Protein AF-A0A915JI55-F1 (afdb_monomer_lite)

Structure (mmCIF, N/CA/C/O backbone):
data_AF-A0A915JI55-F1
#
_entry.id   AF-A0A915JI55-F1
#
loop_
_atom_site.group_PDB
_atom_site.id
_atom_site.type_symbol
_atom_site.label_atom_id
_atom_site.label_alt_id
_atom_site.label_comp_id
_atom_site.label_asym_id
_atom_site.label_entity_id
_atom_site.label_seq_id
_atom_site.pdbx_PDB_ins_code
_atom_site.Cartn_x
_atom_site.Cartn_y
_atom_site.Cartn_z
_atom_site.occupancy
_atom_site.B_iso_or_equiv
_atom_site.auth_seq_id
_atom_site.auth_comp_id
_atom_site.auth_asym_id
_atom_site.auth_atom_id
_atom_site.pdbx_PDB_model_num
ATOM 1 N N . MET A 1 1 ? -0.963 -2.575 -11.026 1.00 81.69 1 MET A N 1
ATOM 2 C CA . MET A 1 1 ? 0.162 -1.631 -10.868 1.00 81.69 1 MET A CA 1
ATOM 3 C C . MET A 1 1 ? 0.107 -1.002 -9.486 1.00 81.69 1 MET A C 1
ATOM 5 O O . MET A 1 1 ? -0.993 -0.790 -8.990 1.00 81.69 1 MET A O 1
ATOM 9 N N . ILE A 1 2 ? 1.272 -0.746 -8.883 1.00 87.44 2 ILE A N 1
ATOM 10 C CA . ILE A 1 2 ? 1.422 -0.186 -7.530 1.00 87.44 2 ILE A CA 1
ATOM 11 C C . ILE A 1 2 ? 0.824 1.231 -7.461 1.00 87.44 2 ILE A C 1
ATOM 13 O O . ILE A 1 2 ? 0.980 2.018 -8.399 1.00 87.44 2 ILE A O 1
ATOM 17 N N . GLN A 1 3 ? 0.137 1.526 -6.355 1.00 89.25 3 GLN A N 1
ATOM 18 C CA . GLN A 1 3 ? -0.500 2.814 -6.054 1.00 89.25 3 GLN A CA 1
ATOM 19 C C . GLN A 1 3 ? 0.248 3.562 -4.940 1.00 89.25 3 GLN A C 1
ATOM 21 O O . GLN A 1 3 ? 1.010 2.957 -4.191 1.00 89.25 3 GLN A O 1
ATOM 26 N N . GLU A 1 4 ? 0.017 4.875 -4.827 1.00 89.94 4 GLU A N 1
ATOM 27 C CA . GLU A 1 4 ? 0.567 5.712 -3.739 1.00 89.94 4 GLU A CA 1
ATOM 28 C C . GLU A 1 4 ? -0.101 5.421 -2.390 1.00 89.94 4 GLU A C 1
ATOM 30 O O . GLU A 1 4 ? 0.529 5.454 -1.334 1.00 89.94 4 GLU A O 1
ATOM 35 N N . SER A 1 5 ? -1.402 5.146 -2.422 1.00 90.94 5 SER A N 1
ATOM 36 C CA . SER A 1 5 ? -2.220 4.872 -1.251 1.00 90.94 5 SER A CA 1
ATOM 37 C C . SER A 1 5 ? -3.273 3.824 -1.573 1.00 90.94 5 SER A C 1
ATOM 39 O O . SER A 1 5 ? -3.709 3.690 -2.717 1.00 90.94 5 SER A O 1
ATOM 41 N N . TYR A 1 6 ? -3.671 3.083 -0.546 1.00 92.06 6 TYR A N 1
ATOM 42 C CA . TYR A 1 6 ? -4.683 2.044 -0.590 1.00 92.06 6 TYR A CA 1
ATOM 43 C C . TYR A 1 6 ? -5.829 2.424 0.339 1.00 92.06 6 TYR A C 1
ATOM 45 O O . TYR A 1 6 ? -5.635 2.683 1.532 1.00 92.06 6 TYR A O 1
ATOM 53 N N . SER A 1 7 ? -7.035 2.475 -0.216 1.00 93.25 7 SER A N 1
ATOM 54 C CA . SER A 1 7 ? -8.250 2.684 0.565 1.00 93.25 7 SER A CA 1
ATOM 55 C C . SER A 1 7 ? -8.495 1.478 1.461 1.00 93.25 7 SER A C 1
ATOM 57 O O . SER A 1 7 ? -8.319 0.345 1.029 1.00 93.25 7 SER A O 1
ATOM 59 N N . ARG A 1 8 ? -8.925 1.713 2.700 1.00 94.00 8 ARG A N 1
ATOM 60 C CA . ARG A 1 8 ? -9.356 0.654 3.614 1.00 94.00 8 ARG A CA 1
ATOM 61 C C . ARG A 1 8 ? -10.831 0.837 3.906 1.00 94.00 8 ARG A C 1
ATOM 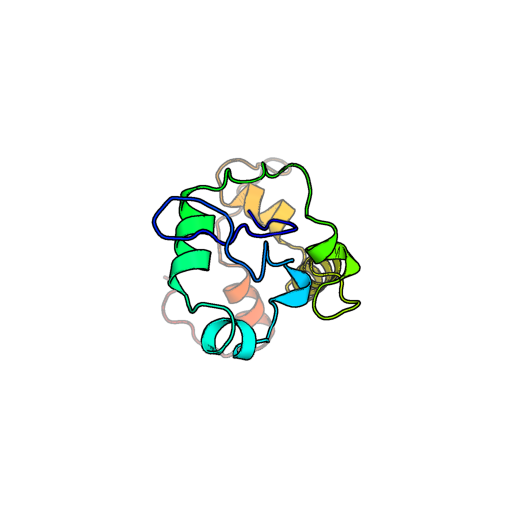63 O O . ARG A 1 8 ? -11.229 1.924 4.325 1.00 94.00 8 ARG A O 1
ATOM 70 N N . LEU A 1 9 ? -11.622 -0.194 3.624 1.00 95.06 9 LEU A N 1
ATOM 71 C CA . LEU A 1 9 ? -13.077 -0.085 3.596 1.00 95.06 9 LEU A CA 1
ATOM 72 C C . LEU A 1 9 ? -13.756 -1.067 4.551 1.00 95.06 9 LEU A C 1
ATOM 74 O O . LEU A 1 9 ? -13.390 -2.235 4.609 1.00 95.06 9 LEU A O 1
ATOM 78 N N . ASP A 1 10 ? -14.781 -0.605 5.254 1.00 93.44 10 ASP A N 1
ATOM 79 C CA . ASP A 1 10 ? -15.643 -1.437 6.086 1.00 93.44 10 ASP A CA 1
ATOM 80 C C . ASP A 1 10 ? -16.613 -2.286 5.239 1.00 93.44 10 ASP A C 1
ATOM 82 O O . ASP A 1 10 ? -16.653 -2.219 4.006 1.00 93.44 10 ASP A O 1
ATOM 86 N N . VAL A 1 11 ? -17.459 -3.067 5.911 1.00 92.69 11 VAL A N 1
ATOM 87 C CA . VAL A 1 11 ? -18.488 -3.898 5.263 1.00 92.69 11 VAL A CA 1
ATOM 88 C C . VAL A 1 11 ? -19.475 -3.110 4.391 1.00 92.69 11 VAL A C 1
ATOM 90 O O . VAL A 1 11 ? -20.006 -3.668 3.432 1.00 92.69 11 VAL A O 1
ATOM 93 N N . ASN A 1 12 ? -19.667 -1.820 4.669 1.00 93.44 12 ASN A N 1
ATOM 94 C CA . ASN A 1 12 ? -20.565 -0.913 3.956 1.00 93.44 12 ASN A CA 1
ATOM 95 C C . ASN A 1 12 ? -19.851 -0.107 2.857 1.00 93.44 12 ASN A C 1
ATOM 97 O O . ASN A 1 12 ? -20.421 0.852 2.335 1.00 93.44 12 ASN A O 1
ATOM 101 N N . ASN A 1 13 ? -18.611 -0.470 2.507 1.00 91.12 13 ASN A N 1
ATOM 102 C CA . ASN A 1 13 ? -17.750 0.261 1.573 1.00 91.12 13 ASN A CA 1
ATOM 103 C C . ASN A 1 13 ? -17.445 1.711 2.003 1.00 91.12 13 ASN A C 1
ATOM 105 O O . ASN A 1 13 ? -17.176 2.569 1.160 1.00 91.12 13 ASN A O 1
ATOM 109 N N . LYS A 1 14 ? -17.464 1.996 3.307 1.00 92.88 14 LYS A N 1
ATOM 110 C CA . LYS A 1 14 ? -17.044 3.276 3.890 1.00 92.88 14 LYS A CA 1
ATOM 111 C C . LYS A 1 14 ? -15.616 3.185 4.410 1.00 92.88 14 LYS A C 1
ATOM 113 O O . LYS A 1 14 ? -15.139 2.108 4.738 1.00 92.88 14 LYS A O 1
ATOM 118 N N . ALA A 1 15 ? -14.925 4.318 4.492 1.00 92.44 15 ALA A N 1
ATOM 119 C CA . ALA A 1 15 ? -13.585 4.358 5.068 1.00 92.44 15 ALA A CA 1
ATOM 120 C C . ALA A 1 15 ? -13.606 3.942 6.549 1.00 92.44 15 ALA A C 1
ATOM 122 O O . ALA A 1 15 ? -14.484 4.374 7.298 1.00 92.44 15 ALA A O 1
ATOM 123 N N . ILE A 1 16 ? -12.635 3.124 6.961 1.00 93.25 16 ILE A N 1
ATOM 124 C CA . ILE A 1 16 ? -12.443 2.758 8.373 1.00 93.25 16 ILE A CA 1
ATOM 125 C C . ILE A 1 16 ? -11.849 3.935 9.179 1.00 93.25 16 ILE A C 1
ATOM 127 O O . ILE A 1 16 ? -11.254 4.832 8.570 1.00 93.25 16 ILE A O 1
ATOM 131 N N . PRO A 1 17 ? -11.965 3.950 10.523 1.00 91.62 17 PRO A N 1
ATOM 132 C CA . PRO A 1 17 ? -11.448 5.032 11.371 1.00 91.62 17 PRO A CA 1
ATOM 133 C C . PRO A 1 17 ? -9.953 5.325 11.186 1.00 91.62 17 PRO A C 1
ATOM 135 O O . PRO A 1 17 ? -9.531 6.478 11.239 1.00 91.62 17 PRO A O 1
ATOM 138 N N . GLU A 1 18 ? -9.154 4.298 10.909 1.00 90.31 18 GLU A N 1
ATOM 139 C CA . GLU A 1 18 ? -7.710 4.384 10.679 1.00 90.31 18 GLU A CA 1
ATOM 140 C C . GLU A 1 18 ? -7.364 4.951 9.288 1.00 90.31 18 GLU A C 1
ATOM 142 O O . GLU A 1 18 ? -6.195 5.164 8.958 1.00 90.31 18 GLU A O 1
ATOM 147 N N . GLY A 1 19 ? -8.371 5.199 8.449 1.00 91.50 19 GLY A N 1
ATOM 148 C CA . GLY A 1 19 ? -8.238 5.862 7.157 1.00 91.50 19 GLY A CA 1
ATOM 149 C C . GLY A 1 19 ? -7.517 5.039 6.087 1.00 91.50 19 GLY A C 1
ATOM 150 O O . GLY A 1 19 ? -7.235 3.849 6.238 1.00 91.50 19 GLY A O 1
ATOM 151 N N . SER A 1 20 ? -7.222 5.678 4.953 1.00 91.88 20 SER A N 1
ATOM 152 C CA . SER A 1 20 ? -6.442 5.067 3.869 1.00 91.88 20 SER A CA 1
ATOM 153 C C . SER A 1 20 ? -4.977 4.893 4.266 1.00 91.88 20 SER A C 1
ATOM 155 O O . SER A 1 20 ? -4.383 5.789 4.864 1.00 91.88 20 SER A O 1
ATOM 157 N N . MET A 1 21 ? -4.366 3.791 3.846 1.00 91.88 21 MET A N 1
ATOM 158 C CA . MET A 1 21 ? -2.962 3.492 4.115 1.00 91.88 21 MET A CA 1
ATOM 159 C C . MET A 1 21 ? -2.084 3.978 2.960 1.00 91.88 21 MET A C 1
ATOM 161 O O . MET A 1 21 ? -2.330 3.631 1.807 1.00 91.88 21 MET A O 1
ATOM 165 N N . LYS A 1 22 ? -1.036 4.756 3.245 1.00 91.62 22 LYS A N 1
ATOM 166 C CA . LYS A 1 22 ? -0.018 5.080 2.233 1.00 91.62 22 LYS A CA 1
ATOM 167 C C . LYS A 1 22 ? 0.893 3.875 1.995 1.00 91.62 22 LYS A C 1
ATOM 169 O O . LYS A 1 22 ? 1.120 3.084 2.910 1.00 91.62 22 LYS A O 1
ATOM 174 N N . PHE A 1 23 ? 1.405 3.723 0.776 1.00 90.69 23 PHE A N 1
ATOM 175 C CA . PHE A 1 23 ? 2.257 2.587 0.419 1.00 90.69 23 PHE A CA 1
ATOM 176 C C . PHE A 1 23 ? 3.528 2.528 1.273 1.00 90.69 23 PHE A C 1
ATOM 178 O O . PHE A 1 23 ? 3.824 1.484 1.841 1.00 90.69 23 PHE A O 1
ATOM 185 N N . ASP A 1 24 ? 4.230 3.651 1.421 1.00 89.81 24 ASP A N 1
ATOM 186 C CA . ASP A 1 24 ? 5.443 3.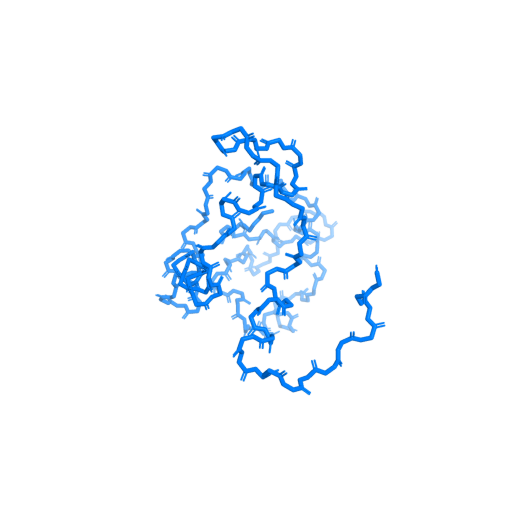789 2.236 1.00 89.81 24 ASP A CA 1
ATOM 187 C C . ASP A 1 24 ? 5.201 3.465 3.717 1.00 89.81 24 ASP A C 1
ATOM 189 O O . ASP A 1 24 ? 6.022 2.815 4.367 1.00 89.81 24 ASP A O 1
ATOM 193 N N . ASP A 1 25 ? 4.043 3.857 4.244 1.00 88.88 25 ASP A N 1
ATOM 194 C CA . ASP A 1 25 ? 3.677 3.581 5.630 1.00 88.88 25 ASP A CA 1
ATOM 195 C C . ASP A 1 25 ? 3.329 2.098 5.871 1.00 88.88 25 ASP A C 1
ATOM 197 O O . ASP A 1 25 ? 3.545 1.598 6.973 1.00 88.88 25 ASP A O 1
ATOM 201 N N . GLY A 1 26 ? 2.840 1.377 4.858 1.00 87.50 26 GLY A N 1
ATOM 202 C CA . GLY A 1 26 ? 2.452 -0.036 4.965 1.00 87.50 26 GLY A CA 1
ATOM 203 C C . GLY A 1 26 ? 3.595 -1.053 4.833 1.00 87.50 26 GLY A C 1
ATOM 204 O O . GLY A 1 26 ? 3.425 -2.220 5.191 1.00 87.50 26 GLY A O 1
ATOM 205 N N . ILE A 1 27 ? 4.762 -0.650 4.325 1.00 89.81 27 ILE A N 1
ATOM 206 C CA . ILE A 1 27 ? 5.881 -1.568 4.060 1.00 89.81 27 ILE A CA 1
ATOM 207 C C . ILE A 1 27 ? 6.500 -2.068 5.371 1.00 89.81 27 ILE A C 1
ATOM 209 O O . ILE A 1 27 ? 6.880 -1.276 6.227 1.00 89.81 27 ILE A O 1
ATOM 213 N N . LEU A 1 28 ? 6.651 -3.393 5.498 1.00 89.75 28 LEU A N 1
ATOM 214 C CA . LEU A 1 28 ? 7.270 -4.066 6.652 1.00 89.75 28 LEU A CA 1
ATOM 215 C C . LEU A 1 28 ? 6.635 -3.715 8.015 1.00 89.75 28 LEU A C 1
ATOM 217 O O . LEU A 1 28 ? 7.286 -3.841 9.051 1.00 89.75 28 LEU A O 1
ATOM 221 N N . LYS A 1 29 ? 5.354 -3.317 8.039 1.00 91.19 29 LYS A N 1
ATOM 222 C CA . LYS A 1 29 ? 4.609 -3.025 9.276 1.00 91.19 29 LYS A CA 1
ATOM 223 C C . LYS A 1 29 ? 3.440 -3.994 9.485 1.00 91.19 29 LYS A C 1
ATOM 225 O O . LYS A 1 29 ? 2.285 -3.608 9.300 1.00 91.19 29 LYS A O 1
ATOM 230 N N . PRO A 1 30 ? 3.701 -5.248 9.911 1.00 91.19 30 PRO A N 1
ATOM 231 C CA . PRO A 1 30 ? 2.636 -6.217 10.180 1.00 91.19 30 PRO A CA 1
ATOM 232 C C . PRO A 1 30 ? 1.715 -5.780 11.328 1.00 91.19 30 PRO A C 1
ATOM 234 O O . PRO A 1 30 ? 0.557 -6.183 11.370 1.00 91.19 30 PRO A O 1
ATOM 237 N N . SER A 1 31 ? 2.189 -4.905 12.223 1.00 92.56 31 SER A N 1
ATOM 238 C CA . SER A 1 31 ? 1.385 -4.309 13.296 1.00 92.56 31 SER A CA 1
ATOM 239 C C . SER A 1 31 ? 0.129 -3.606 12.778 1.00 92.56 31 SER A C 1
ATOM 241 O O . SER A 1 31 ? -0.906 -3.679 13.432 1.00 92.56 31 SER A O 1
ATOM 243 N N . LYS A 1 32 ? 0.173 -3.001 11.584 1.00 91.06 32 LYS A N 1
ATOM 244 C CA . LYS A 1 32 ? -1.010 -2.375 10.978 1.00 91.06 32 LYS A CA 1
ATOM 245 C C . LYS A 1 32 ? -2.105 -3.393 10.680 1.00 91.06 32 LYS A C 1
ATOM 247 O O . LYS A 1 32 ? -3.271 -3.127 10.924 1.00 91.06 32 LYS A O 1
ATOM 252 N N . LEU A 1 33 ? -1.739 -4.586 10.216 1.00 91.44 33 LEU A N 1
ATOM 253 C CA . LEU A 1 33 ? -2.716 -5.646 9.968 1.00 91.44 33 LEU A CA 1
ATOM 254 C C . LEU A 1 33 ? -3.289 -6.209 11.270 1.00 91.44 33 LEU A C 1
ATOM 256 O O . LEU A 1 33 ? -4.454 -6.579 11.304 1.00 91.44 33 LEU A O 1
ATOM 260 N N . LEU A 1 34 ? -2.496 -6.269 12.340 1.00 92.06 34 LEU A N 1
ATOM 261 C CA . LEU A 1 34 ? -2.945 -6.829 13.616 1.00 92.06 34 LEU A CA 1
ATOM 262 C C . LEU A 1 34 ? -3.821 -5.862 14.421 1.00 92.06 34 LEU A C 1
ATOM 264 O O . LEU A 1 34 ? -4.755 -6.306 15.083 1.00 92.06 34 LEU A O 1
ATOM 268 N N . PHE A 1 35 ? -3.521 -4.562 14.373 1.00 92.12 35 PHE A N 1
ATOM 269 C CA . PHE A 1 35 ? -4.120 -3.575 15.275 1.00 92.12 35 PHE A CA 1
ATOM 270 C C . PHE A 1 35 ? -4.978 -2.508 14.577 1.00 92.12 35 PHE A C 1
ATOM 272 O O . PHE A 1 35 ? -5.740 -1.836 15.260 1.00 92.12 35 PHE A O 1
ATOM 279 N N . GLU A 1 36 ? -4.906 -2.353 13.247 1.00 90.81 36 GLU A N 1
ATOM 280 C CA . GLU A 1 36 ? -5.670 -1.343 12.486 1.00 90.81 36 GLU A CA 1
ATOM 281 C C . GLU A 1 36 ? -6.763 -1.981 11.599 1.00 90.81 36 GLU A C 1
ATOM 283 O O . GLU A 1 36 ? -6.844 -1.723 10.392 1.00 90.81 36 GLU A O 1
ATOM 288 N N . GLY A 1 37 ? -7.591 -2.848 12.190 1.00 86.62 37 GLY A N 1
ATOM 289 C CA . GLY A 1 37 ? -8.805 -3.370 11.547 1.00 86.62 37 GLY A CA 1
ATOM 290 C C . GLY A 1 37 ? -8.653 -4.667 10.742 1.00 86.62 37 GLY A C 1
ATOM 291 O O . GLY A 1 37 ? -9.604 -5.077 10.078 1.00 86.62 37 GLY A O 1
ATOM 292 N N . GLY A 1 38 ? -7.505 -5.346 10.806 1.00 91.00 38 GLY A N 1
ATOM 293 C CA . GLY A 1 38 ? -7.333 -6.639 10.144 1.00 91.00 38 GLY A CA 1
ATOM 294 C C . GLY A 1 38 ? -6.985 -6.541 8.657 1.00 91.00 38 GLY A C 1
ATOM 295 O O . GLY A 1 38 ? -6.569 -5.507 8.133 1.00 91.00 38 GLY A O 1
ATOM 296 N N . LEU A 1 39 ? -7.163 -7.665 7.964 1.00 93.44 39 LEU A N 1
ATOM 297 C CA . LEU A 1 39 ? -6.880 -7.801 6.534 1.00 93.44 39 LEU A CA 1
ATOM 298 C C . LEU A 1 39 ? -8.096 -7.454 5.654 1.00 93.44 39 LEU A C 1
ATOM 300 O O . LEU A 1 39 ? -7.929 -6.946 4.543 1.00 93.44 39 LEU A O 1
ATOM 304 N N . ASP A 1 40 ? -9.314 -7.668 6.155 1.00 94.38 40 ASP A N 1
ATOM 305 C CA . ASP A 1 40 ? -10.563 -7.477 5.407 1.00 94.38 40 ASP A CA 1
ATOM 306 C C . ASP A 1 40 ? -10.704 -6.077 4.788 1.00 94.38 40 ASP A C 1
ATOM 308 O O . ASP A 1 40 ? -11.024 -5.991 3.594 1.00 94.38 40 ASP A O 1
ATOM 312 N N . PRO A 1 41 ? -10.415 -4.971 5.509 1.00 94.62 41 PRO A N 1
ATOM 313 C CA . PRO A 1 41 ? -10.555 -3.643 4.929 1.00 94.62 41 PRO A CA 1
ATOM 314 C C . PRO A 1 41 ? -9.585 -3.375 3.784 1.00 94.62 41 PRO A C 1
ATOM 316 O O . PRO A 1 41 ? -9.912 -2.635 2.853 1.00 94.62 41 PRO A O 1
ATOM 319 N N . VAL A 1 42 ? -8.401 -3.990 3.841 1.00 93.38 42 VAL A N 1
ATOM 320 C CA . VAL A 1 42 ? -7.360 -3.878 2.817 1.00 93.38 42 VAL A CA 1
ATOM 321 C C . VAL A 1 42 ? -7.772 -4.644 1.561 1.00 93.38 42 VAL A C 1
ATOM 323 O O . VAL A 1 42 ? -7.716 -4.090 0.463 1.00 93.38 42 VAL A O 1
ATOM 326 N N . LEU A 1 43 ? -8.250 -5.885 1.710 1.00 94.31 43 LEU A N 1
ATOM 327 C CA . LEU A 1 43 ? -8.755 -6.676 0.581 1.00 94.31 43 LEU A CA 1
ATOM 328 C C . LEU A 1 43 ? -9.921 -5.987 -0.122 1.00 94.31 43 LEU A C 1
ATOM 330 O O . LEU A 1 43 ? -9.956 -5.910 -1.351 1.00 94.31 43 LEU A O 1
ATOM 334 N N . ARG A 1 44 ? -10.865 -5.446 0.650 1.00 94.38 44 ARG A N 1
ATOM 335 C CA . ARG A 1 44 ? -11.998 -4.701 0.095 1.00 94.38 44 ARG A CA 1
ATOM 336 C C . ARG A 1 44 ? -11.546 -3.448 -0.648 1.00 94.38 44 ARG A C 1
ATOM 338 O O . ARG A 1 44 ? -12.067 -3.147 -1.720 1.00 94.38 44 ARG A O 1
ATOM 345 N N . GLY A 1 45 ? -10.538 -2.764 -0.114 1.00 93.00 45 GLY A N 1
ATOM 346 C CA . GLY A 1 45 ? -9.825 -1.697 -0.804 1.00 93.00 45 GLY A CA 1
ATOM 347 C C . GLY A 1 45 ? -9.303 -2.116 -2.173 1.00 93.00 45 GLY A C 1
ATOM 348 O O . GLY A 1 45 ? -9.604 -1.464 -3.170 1.00 93.00 45 GLY A O 1
ATOM 349 N N . PHE A 1 46 ? -8.579 -3.235 -2.240 1.00 92.12 46 PHE A N 1
ATOM 350 C CA . PHE A 1 46 ? -8.036 -3.751 -3.498 1.00 92.12 46 PHE A CA 1
ATOM 351 C C . PHE A 1 46 ? -9.111 -4.103 -4.525 1.00 92.12 46 PHE A C 1
ATOM 353 O O . PHE A 1 46 ? -8.914 -3.834 -5.707 1.00 92.12 46 PHE A O 1
ATOM 360 N N . MET A 1 47 ? -10.241 -4.664 -4.092 1.00 92.38 47 MET A N 1
ATOM 361 C CA . MET A 1 47 ? -11.348 -4.999 -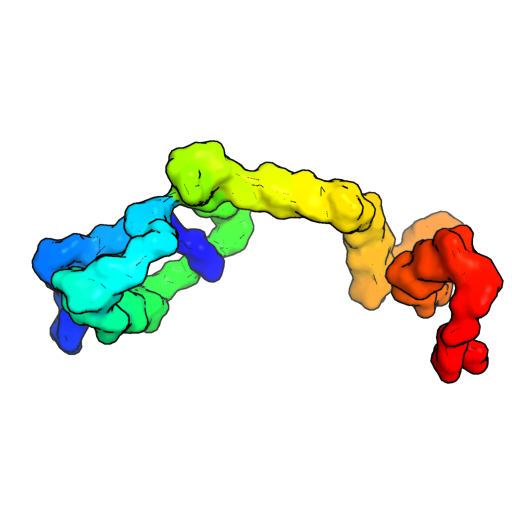4.995 1.00 92.38 47 MET A CA 1
ATOM 362 C C . MET A 1 47 ? -12.050 -3.755 -5.560 1.00 92.38 47 MET A C 1
ATOM 364 O O . MET A 1 47 ? -12.482 -3.771 -6.709 1.00 92.38 47 MET A O 1
ATOM 368 N N . ASN A 1 48 ? -12.134 -2.670 -4.784 1.00 90.38 48 ASN A N 1
ATOM 369 C CA . ASN A 1 48 ? -12.833 -1.445 -5.188 1.00 90.38 48 ASN A CA 1
ATOM 370 C C . ASN A 1 48 ? -11.939 -0.414 -5.900 1.00 90.38 48 ASN A C 1
ATOM 372 O O . ASN A 1 48 ? -12.442 0.575 -6.436 1.00 90.38 48 ASN A O 1
ATOM 376 N N . MET A 1 49 ? -10.617 -0.594 -5.902 1.00 88.50 49 MET A N 1
ATOM 377 C CA . MET A 1 49 ? -9.685 0.369 -6.486 1.00 88.50 49 MET A CA 1
ATOM 378 C C . MET A 1 49 ? -9.390 0.087 -7.960 1.00 88.50 49 MET A C 1
ATOM 380 O O . MET A 1 49 ? -9.009 -1.013 -8.350 1.00 88.50 49 MET A O 1
ATOM 384 N N . ALA A 1 50 ? -9.454 1.137 -8.781 1.00 85.81 50 ALA A N 1
ATOM 385 C CA . ALA A 1 50 ? -8.993 1.071 -10.161 1.00 85.81 50 ALA A CA 1
ATOM 386 C C . ALA A 1 50 ? -7.462 0.933 -10.236 1.00 85.81 50 ALA A C 1
ATOM 388 O O . ALA A 1 50 ? -6.704 1.546 -9.476 1.00 85.81 50 ALA A O 1
ATOM 389 N N . VAL A 1 51 ? -6.988 0.150 -11.204 1.00 82.06 51 VAL A N 1
ATOM 390 C CA . VAL A 1 51 ? -5.556 -0.063 -11.430 1.00 82.06 51 VAL A CA 1
ATOM 391 C C . VAL A 1 51 ? -4.947 1.129 -12.176 1.00 82.06 51 VAL A C 1
ATOM 393 O O . VAL A 1 51 ? -5.456 1.554 -13.213 1.00 82.06 51 VAL A O 1
ATOM 396 N N . LYS A 1 52 ? -3.817 1.656 -11.683 1.00 79.19 52 LYS A N 1
ATOM 397 C CA . LYS A 1 52 ? -3.054 2.713 -12.365 1.00 79.19 52 LYS A CA 1
ATOM 398 C C . LYS A 1 52 ? -2.506 2.190 -13.697 1.00 79.19 52 LYS A C 1
ATOM 400 O O . LYS A 1 52 ? -1.953 1.091 -13.755 1.00 79.19 52 LYS A O 1
ATOM 405 N N . ARG A 1 53 ? -2.629 2.990 -14.761 1.00 77.94 53 ARG A N 1
ATOM 406 C CA . ARG A 1 53 ? -2.078 2.677 -16.092 1.00 77.94 53 ARG A CA 1
ATOM 407 C C . ARG A 1 53 ? -0.548 2.805 -16.114 1.00 77.94 53 ARG A C 1
ATOM 409 O O . ARG A 1 53 ? -0.039 3.718 -15.468 1.00 77.94 53 ARG A O 1
ATOM 416 N N . PRO A 1 54 ? 0.166 1.974 -16.896 1.00 63.19 54 PRO A N 1
ATOM 417 C CA . PRO A 1 54 ? 1.621 1.775 -16.831 1.00 63.19 54 PRO A CA 1
ATOM 418 C C . PRO A 1 54 ? 2.521 2.964 -17.186 1.00 63.19 54 PRO A C 1
ATOM 420 O O . PRO A 1 54 ? 3.736 2.816 -17.174 1.00 63.19 54 PRO A O 1
ATOM 423 N N . GLN A 1 55 ? 1.972 4.149 -17.457 1.00 69.44 55 GLN A N 1
ATOM 424 C CA . GLN A 1 55 ? 2.730 5.265 -18.027 1.00 69.44 55 GLN A CA 1
ATOM 425 C C . GLN A 1 55 ? 3.914 5.728 -17.160 1.00 69.44 55 GLN A C 1
ATOM 427 O O . GLN A 1 55 ? 4.910 6.203 -17.696 1.00 69.44 55 GLN A O 1
ATOM 432 N N . ARG A 1 56 ? 3.807 5.641 -15.824 1.00 78.12 56 ARG A N 1
ATOM 433 C CA . ARG A 1 56 ? 4.869 6.073 -14.903 1.00 78.12 56 ARG A CA 1
ATOM 434 C C . ARG A 1 56 ? 4.732 5.435 -13.520 1.00 78.12 56 ARG A C 1
ATOM 436 O O . ARG A 1 56 ? 3.627 5.352 -12.968 1.00 78.12 56 ARG A O 1
ATOM 443 N N . LEU A 1 57 ? 5.870 5.052 -12.940 1.00 83.38 57 LEU A N 1
ATOM 444 C CA . LEU A 1 57 ? 5.971 4.587 -11.555 1.00 83.38 57 LEU A CA 1
ATOM 445 C C . LEU A 1 57 ? 5.534 5.679 -10.561 1.00 83.38 57 LEU A C 1
ATOM 447 O O . LEU A 1 57 ? 5.530 6.871 -10.869 1.00 83.38 57 LEU A O 1
ATOM 451 N N . THR A 1 58 ? 5.060 5.253 -9.394 1.00 86.62 58 THR A N 1
ATOM 452 C CA . THR A 1 58 ? 4.653 6.116 -8.276 1.00 86.62 58 THR A CA 1
ATOM 453 C C . THR A 1 58 ? 5.866 6.710 -7.560 1.00 86.62 58 THR A C 1
ATOM 455 O O . THR A 1 58 ? 6.908 6.060 -7.481 1.00 86.62 58 THR A O 1
ATOM 458 N N . THR A 1 59 ? 5.736 7.916 -7.005 1.00 86.06 59 THR A N 1
ATOM 459 C CA . THR A 1 59 ? 6.796 8.546 -6.204 1.00 86.06 59 THR A CA 1
ATOM 460 C C . THR A 1 59 ? 7.051 7.775 -4.915 1.00 86.06 59 THR A C 1
ATOM 462 O O . THR A 1 59 ? 8.204 7.657 -4.504 1.00 86.06 59 THR A O 1
ATOM 465 N N . ALA A 1 60 ? 6.036 7.124 -4.330 1.00 85.50 60 ALA A N 1
ATOM 466 C CA . ALA A 1 60 ? 6.266 6.210 -3.209 1.00 85.50 60 ALA A CA 1
ATOM 467 C C . ALA A 1 60 ? 7.222 5.052 -3.554 1.00 85.50 60 ALA A C 1
ATOM 469 O O . ALA A 1 60 ? 7.843 4.488 -2.658 1.00 85.50 60 ALA A O 1
ATOM 470 N N . LEU A 1 61 ? 7.366 4.710 -4.838 1.00 85.81 61 LEU A N 1
ATOM 471 C CA . LEU A 1 61 ? 8.272 3.666 -5.304 1.00 85.81 61 LEU A CA 1
ATOM 472 C C . LEU A 1 61 ? 9.648 4.205 -5.719 1.00 85.81 61 LEU A C 1
ATOM 474 O O . LEU A 1 61 ? 10.650 3.524 -5.510 1.00 85.81 61 LEU A O 1
ATOM 478 N N . THR A 1 62 ? 9.697 5.398 -6.317 1.00 86.56 62 THR A N 1
ATOM 479 C CA . THR A 1 62 ? 10.947 5.994 -6.816 1.00 86.56 62 THR A CA 1
ATOM 480 C C . THR A 1 62 ? 11.697 6.812 -5.772 1.00 86.56 62 THR A C 1
ATOM 482 O O . THR A 1 62 ? 12.878 7.059 -5.941 1.00 86.56 62 THR A O 1
ATOM 485 N N . GLU A 1 63 ? 11.042 7.267 -4.705 1.00 86.00 63 GLU A N 1
ATOM 486 C CA . GLU A 1 63 ? 11.666 8.182 -3.734 1.00 86.00 63 GLU A CA 1
ATOM 487 C C . GLU A 1 63 ? 11.602 7.672 -2.293 1.00 86.00 63 GLU A C 1
ATOM 489 O O . GLU A 1 63 ? 12.429 8.054 -1.469 1.00 86.00 63 GLU A O 1
ATOM 494 N N . ARG A 1 64 ? 10.602 6.847 -1.959 1.00 84.38 64 ARG A N 1
ATOM 495 C CA . ARG A 1 64 ? 10.250 6.543 -0.559 1.00 84.38 64 ARG A CA 1
ATOM 496 C C . ARG A 1 64 ? 10.156 5.061 -0.247 1.00 84.38 64 ARG A C 1
ATOM 498 O O . ARG A 1 64 ? 9.675 4.693 0.829 1.00 84.38 64 ARG A O 1
ATOM 505 N N . MET A 1 65 ? 10.617 4.192 -1.143 1.00 83.00 65 MET A N 1
ATOM 506 C CA . MET A 1 65 ? 10.630 2.774 -0.821 1.00 83.00 65 MET A CA 1
ATOM 507 C C . MET A 1 65 ? 11.620 2.569 0.329 1.00 83.00 65 MET A C 1
ATOM 509 O O . MET A 1 65 ? 12.746 3.046 0.272 1.00 83.00 65 MET A O 1
ATOM 513 N N . PHE A 1 66 ? 11.192 1.945 1.426 1.00 83.06 66 PHE A N 1
ATOM 514 C CA . PHE A 1 66 ? 12.019 1.826 2.638 1.00 83.06 66 PHE A CA 1
ATOM 515 C C . PHE A 1 66 ? 12.582 3.175 3.146 1.00 83.06 66 PHE A C 1
ATOM 517 O O . PHE A 1 66 ? 13.710 3.246 3.627 1.00 83.06 66 PHE A O 1
ATOM 524 N N . GLY A 1 67 ? 11.811 4.259 3.013 1.00 79.75 67 GLY A N 1
ATOM 525 C CA . GLY A 1 67 ? 12.167 5.594 3.504 1.00 79.75 67 GLY A CA 1
ATOM 526 C C . GLY A 1 67 ? 12.864 6.482 2.471 1.00 79.75 67 GLY A C 1
ATOM 527 O O . GLY A 1 67 ? 12.397 7.594 2.244 1.00 79.75 67 GLY A O 1
ATOM 528 N N . THR A 1 68 ? 13.938 6.010 1.831 1.00 82.12 68 THR A N 1
ATOM 529 C CA . THR A 1 68 ? 14.759 6.824 0.898 1.00 82.12 68 THR A CA 1
ATOM 530 C C . THR A 1 68 ? 15.210 6.083 -0.364 1.00 82.12 68 THR A C 1
ATOM 532 O O . THR A 1 68 ? 16.038 6.585 -1.123 1.00 82.12 68 THR A O 1
ATOM 535 N N . THR A 1 69 ? 14.715 4.867 -0.588 1.00 86.94 69 THR A N 1
ATOM 536 C CA . THR A 1 69 ? 15.198 4.004 -1.668 1.00 86.94 69 THR A CA 1
ATOM 537 C C . THR A 1 69 ? 14.362 4.174 -2.933 1.00 86.94 69 THR A C 1
ATOM 539 O O . THR A 1 69 ? 13.131 4.174 -2.886 1.00 86.94 69 THR A O 1
ATOM 542 N N . ASP A 1 70 ? 15.048 4.240 -4.075 1.00 88.06 70 ASP A N 1
ATOM 543 C CA . ASP A 1 70 ? 14.448 4.227 -5.408 1.00 88.06 70 ASP A CA 1
ATOM 544 C C . ASP A 1 70 ? 14.427 2.801 -5.976 1.00 88.06 70 ASP A C 1
ATOM 546 O O . ASP A 1 70 ? 15.461 2.252 -6.376 1.00 88.06 70 ASP A O 1
ATOM 550 N N . LEU A 1 71 ? 13.241 2.187 -6.049 1.00 87.25 71 LEU A N 1
ATOM 551 C CA . LEU A 1 71 ? 13.122 0.852 -6.636 1.00 87.25 71 LEU A CA 1
ATOM 552 C C . LEU A 1 71 ? 13.357 0.852 -8.146 1.00 87.25 71 LEU A C 1
ATOM 554 O O . LEU A 1 71 ? 13.816 -0.154 -8.683 1.00 87.25 71 LEU A O 1
ATOM 558 N N . ALA A 1 72 ? 13.029 1.938 -8.847 1.00 85.00 72 ALA A N 1
ATOM 559 C CA . ALA A 1 72 ? 13.262 2.030 -10.282 1.00 85.00 72 ALA A CA 1
ATOM 560 C C . ALA A 1 72 ? 14.766 2.026 -10.565 1.00 85.00 72 ALA A C 1
ATOM 562 O O . ALA A 1 72 ? 15.230 1.227 -11.381 1.00 85.00 72 ALA A O 1
ATOM 563 N N . ALA A 1 73 ? 15.534 2.830 -9.824 1.00 84.81 73 ALA A N 1
ATOM 564 C CA . ALA A 1 73 ? 16.991 2.823 -9.911 1.00 84.81 73 ALA A CA 1
ATOM 565 C C . ALA A 1 73 ? 17.581 1.465 -9.512 1.00 84.81 73 ALA A C 1
ATOM 567 O O . ALA A 1 73 ? 18.444 0.952 -10.225 1.00 84.81 73 ALA A O 1
ATOM 568 N N . ILE A 1 74 ? 17.088 0.840 -8.434 1.00 85.56 74 ILE A N 1
ATOM 569 C CA . ILE A 1 74 ?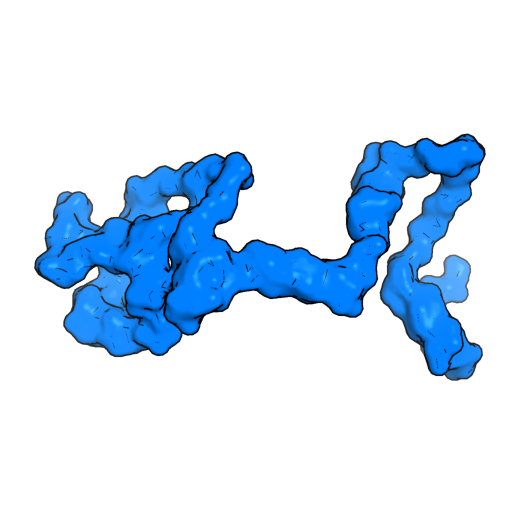 17.517 -0.511 -8.045 1.00 85.56 74 ILE A CA 1
ATOM 570 C C . ILE A 1 74 ? 17.226 -1.519 -9.151 1.00 85.56 74 ILE A C 1
ATOM 572 O O . ILE A 1 74 ? 18.087 -2.334 -9.460 1.00 85.56 74 ILE A O 1
ATOM 576 N N . ASN A 1 75 ? 16.045 -1.485 -9.763 1.00 84.31 75 ASN A N 1
ATOM 577 C CA . ASN A 1 75 ? 15.696 -2.419 -10.828 1.00 84.31 75 ASN A CA 1
ATOM 578 C C . ASN A 1 75 ? 16.569 -2.201 -12.072 1.00 84.31 75 ASN A C 1
ATOM 580 O O . ASN A 1 75 ? 17.010 -3.180 -12.669 1.00 84.31 75 ASN A O 1
ATOM 584 N N . ILE A 1 76 ? 16.907 -0.952 -12.410 1.00 81.00 76 ILE A N 1
ATOM 585 C CA . ILE A 1 76 ? 17.874 -0.642 -13.475 1.00 81.00 76 ILE A CA 1
ATOM 586 C C . ILE A 1 76 ? 19.265 -1.176 -13.116 1.00 81.00 76 ILE A C 1
ATOM 588 O O . ILE A 1 76 ? 19.916 -1.811 -13.941 1.00 81.00 76 ILE A O 1
ATOM 592 N N . GLN A 1 77 ? 19.738 -0.949 -11.890 1.00 77.50 77 GLN A N 1
ATOM 593 C CA . GLN A 1 77 ? 21.042 -1.438 -11.437 1.00 77.50 77 GLN A CA 1
ATOM 594 C C . GLN A 1 77 ? 21.086 -2.969 -11.385 1.00 77.50 77 GLN A C 1
ATOM 596 O O . GLN A 1 77 ? 22.069 -3.561 -11.819 1.00 77.50 77 GLN A O 1
ATOM 601 N N . ARG A 1 78 ? 20.010 -3.627 -10.944 1.00 75.81 78 ARG A N 1
ATOM 602 C CA . ARG A 1 78 ? 19.869 -5.089 -10.968 1.00 75.81 78 ARG A CA 1
ATOM 603 C C . ARG A 1 78 ? 19.857 -5.628 -12.392 1.00 75.81 78 ARG A C 1
ATOM 605 O O . ARG A 1 78 ? 20.540 -6.607 -12.646 1.00 75.81 78 ARG A O 1
ATOM 612 N N . GLY A 1 79 ? 19.165 -4.966 -13.318 1.00 64.06 79 GLY A N 1
ATOM 613 C CA . GLY A 1 79 ? 19.221 -5.294 -14.745 1.00 64.06 79 GLY A CA 1
ATOM 614 C C . GLY A 1 79 ? 20.601 -5.058 -15.370 1.00 64.06 79 GLY A C 1
ATOM 615 O O . GLY A 1 79 ? 20.951 -5.706 -16.344 1.00 64.06 79 GLY A O 1
ATOM 616 N N . LYS A 1 80 ? 21.430 -4.170 -14.804 1.00 61.81 80 LYS A N 1
ATOM 617 C CA . LYS A 1 80 ? 22.838 -4.008 -15.212 1.00 61.81 80 LYS A CA 1
ATOM 618 C C . LYS A 1 80 ? 23.742 -5.101 -14.642 1.00 61.81 80 LYS A C 1
ATOM 620 O O . LYS A 1 80 ? 24.600 -5.594 -15.364 1.00 61.81 80 LYS A O 1
ATOM 625 N N . VAL A 1 81 ? 23.544 -5.486 -13.377 1.00 50.91 81 VAL A N 1
ATOM 626 C CA . VAL A 1 81 ? 24.265 -6.604 -12.732 1.00 50.91 81 VAL A CA 1
ATOM 627 C C . VAL A 1 81 ? 23.880 -7.939 -13.380 1.00 50.91 81 VAL A C 1
ATOM 629 O O . VAL A 1 81 ? 24.723 -8.810 -13.559 1.00 50.91 81 VAL A O 1
ATOM 632 N N . PHE A 1 82 ? 22.626 -8.066 -13.806 1.00 49.75 82 PHE A N 1
ATOM 633 C CA . PHE A 1 82 ? 22.114 -9.144 -14.639 1.00 49.75 82 PHE A CA 1
ATOM 634 C C . PHE A 1 82 ? 22.096 -8.694 -16.103 1.00 49.75 82 PHE A C 1
ATOM 636 O O . PHE A 1 82 ? 21.030 -8.572 -16.687 1.00 49.75 82 PHE A O 1
ATOM 643 N N . PHE A 1 83 ? 23.275 -8.352 -16.638 1.00 39.34 83 PHE A N 1
ATOM 644 C CA . PHE A 1 83 ? 23.550 -8.055 -18.047 1.00 39.34 83 PHE A CA 1
ATOM 645 C C . PHE A 1 83 ? 22.351 -7.520 -18.845 1.00 39.34 83 PHE A C 1
ATOM 647 O O . PHE A 1 83 ? 21.557 -8.288 -19.390 1.00 39.34 83 PHE A O 1
ATOM 654 N N . ILE A 1 84 ? 22.317 -6.196 -18.991 1.00 43.66 84 ILE A N 1
ATOM 655 C CA . ILE A 1 84 ? 21.821 -5.408 -20.132 1.00 43.66 84 ILE A CA 1
ATOM 656 C C . ILE A 1 84 ? 22.136 -6.072 -21.489 1.00 43.66 84 ILE A C 1
ATOM 658 O O . ILE A 1 84 ? 22.942 -5.611 -22.288 1.00 43.66 84 ILE A O 1
ATOM 662 N N . THR A 1 85 ? 21.482 -7.196 -21.735 1.00 42.06 85 THR A N 1
ATOM 663 C CA . THR A 1 85 ? 21.454 -7.970 -22.971 1.00 42.06 85 THR A CA 1
ATOM 664 C C . THR A 1 85 ? 20.008 -8.147 -23.429 1.00 42.06 85 THR A C 1
ATOM 666 O O . THR A 1 85 ? 19.792 -8.587 -24.550 1.00 42.06 85 THR A O 1
ATOM 669 N N . SER A 1 86 ? 19.008 -7.745 -22.630 1.00 46.94 86 SER A N 1
ATOM 670 C CA . SER A 1 86 ? 17.596 -8.044 -22.880 1.00 46.94 86 SER A CA 1
ATOM 671 C C . SER A 1 86 ? 16.847 -7.085 -23.802 1.00 46.94 86 SER A C 1
ATOM 673 O O . SER A 1 86 ? 15.882 -7.548 -24.384 1.00 46.94 86 SER A O 1
ATOM 675 N N . GLU A 1 87 ? 17.245 -5.828 -24.034 1.00 49.34 87 GLU A N 1
ATOM 676 C CA . GLU A 1 87 ? 16.574 -5.045 -25.100 1.00 49.34 87 GLU A CA 1
ATOM 677 C C . GLU A 1 87 ? 16.843 -5.696 -26.466 1.00 49.34 87 GLU A C 1
ATOM 679 O O . GLU A 1 87 ? 15.921 -6.045 -27.192 1.00 49.34 87 GLU A O 1
ATOM 684 N N . VAL A 1 88 ? 18.104 -6.037 -26.750 1.00 41.91 88 VAL A N 1
ATOM 685 C CA . VAL A 1 88 ? 18.494 -6.705 -28.006 1.00 41.91 88 VAL A CA 1
ATOM 686 C C . VAL A 1 88 ? 18.154 -8.210 -28.016 1.00 41.91 88 VAL A C 1
ATOM 688 O O . VAL A 1 88 ? 18.129 -8.832 -29.077 1.00 41.91 88 VAL A O 1
ATOM 691 N N . TRP A 1 89 ? 17.935 -8.854 -26.863 1.00 37.47 89 TRP A N 1
ATOM 692 C CA . TRP A 1 89 ? 17.594 -10.288 -26.770 1.00 37.47 89 TRP A CA 1
ATOM 693 C C . TRP A 1 89 ? 16.082 -10.549 -26.661 1.00 37.47 89 TRP A C 1
ATOM 695 O O . TRP A 1 89 ? 15.606 -11.549 -27.197 1.00 37.47 89 TRP A O 1
ATOM 705 N N . SER A 1 90 ? 15.305 -9.652 -26.047 1.00 48.72 90 SER A N 1
ATOM 706 C CA . SER A 1 90 ? 13.837 -9.734 -26.000 1.00 48.72 90 SER A CA 1
ATOM 707 C C . SER A 1 90 ? 13.240 -9.507 -27.389 1.00 48.72 90 SER A C 1
ATOM 709 O O . SER A 1 90 ? 12.411 -10.306 -27.820 1.00 48.72 90 SER A O 1
ATOM 711 N N . ASP A 1 91 ? 13.756 -8.528 -28.140 1.00 47.06 91 ASP A N 1
ATOM 712 C CA . ASP A 1 91 ? 13.389 -8.310 -29.549 1.00 47.06 91 ASP A CA 1
ATOM 713 C C . ASP A 1 91 ? 13.816 -9.481 -30.462 1.00 47.06 91 ASP A C 1
ATOM 715 O O . ASP A 1 91 ? 13.293 -9.654 -31.565 1.00 47.06 91 ASP A O 1
ATOM 719 N N . ARG A 1 92 ? 14.772 -10.317 -30.022 1.00 41.88 92 ARG A N 1
ATOM 720 C CA . ARG A 1 92 ? 15.243 -11.508 -30.758 1.00 41.88 92 ARG A CA 1
ATOM 721 C C . ARG A 1 92 ? 14.439 -12.778 -30.494 1.00 41.88 92 ARG A C 1
ATOM 723 O O . ARG A 1 92 ? 14.342 -13.599 -31.402 1.00 41.88 92 ARG A O 1
ATOM 730 N N . ASN A 1 93 ? 13.860 -12.954 -29.306 1.00 41.88 93 ASN A N 1
ATOM 731 C CA . ASN A 1 93 ? 13.159 -14.195 -28.938 1.00 41.88 93 ASN A CA 1
ATOM 732 C C . ASN A 1 93 ? 11.628 -14.077 -28.948 1.00 41.88 93 ASN A C 1
ATOM 734 O O . ASN A 1 93 ? 10.946 -15.090 -29.087 1.00 41.88 93 ASN A O 1
ATOM 738 N N . PHE A 1 94 ? 11.076 -12.863 -28.880 1.00 47.72 94 PHE A N 1
ATOM 739 C CA . PHE A 1 94 ? 9.680 -12.596 -29.228 1.00 47.72 94 PHE A CA 1
ATOM 740 C C . PHE A 1 94 ? 9.650 -12.121 -30.688 1.00 47.72 94 PHE A C 1
ATOM 742 O O . PHE A 1 94 ? 9.811 -10.945 -30.978 1.00 47.72 94 PHE A O 1
ATOM 749 N N . GLY A 1 95 ? 9.568 -13.088 -31.605 1.00 42.41 95 GLY A N 1
ATOM 750 C CA . GLY A 1 95 ? 9.741 -12.967 -33.058 1.00 42.41 95 GLY A CA 1
ATOM 751 C C . GLY A 1 95 ? 9.624 -11.576 -33.695 1.00 42.41 95 GLY A C 1
ATOM 752 O O . GLY A 1 95 ? 8.527 -11.137 -34.020 1.00 42.41 95 GLY A O 1
ATOM 753 N N . SER A 1 96 ? 10.779 -10.964 -33.977 1.00 44.31 96 SER A N 1
ATOM 754 C CA . SER A 1 96 ? 11.162 -10.364 -35.267 1.00 44.31 96 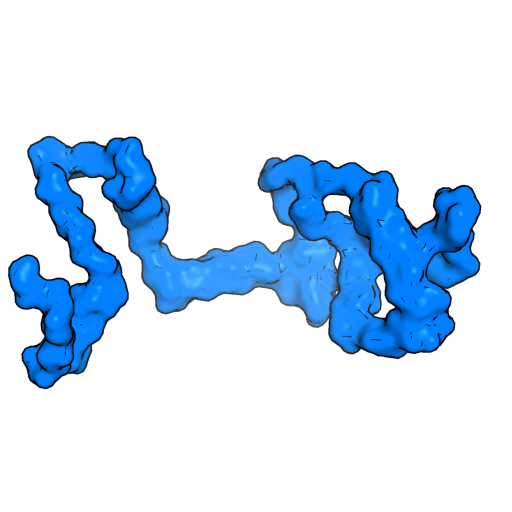SER A CA 1
ATOM 755 C C . SER A 1 96 ? 12.374 -9.448 -35.063 1.00 44.31 96 SER A C 1
ATOM 757 O O . SER A 1 96 ? 12.227 -8.234 -34.934 1.00 44.31 96 SER A O 1
ATOM 759 N N . SER A 1 97 ? 13.591 -9.988 -35.116 1.00 39.16 97 SER A N 1
ATOM 760 C CA . SER A 1 97 ? 14.744 -9.136 -35.429 1.00 39.16 97 SER A CA 1
ATOM 761 C C . SER A 1 97 ? 15.759 -9.850 -36.317 1.00 39.16 97 SER A C 1
ATOM 763 O O . SER A 1 97 ? 16.525 -10.716 -35.897 1.00 39.16 97 SER A O 1
ATOM 765 N N . GLU A 1 98 ? 15.763 -9.443 -37.586 1.00 40.03 98 GLU A N 1
ATOM 766 C CA . GLU A 1 98 ? 16.962 -9.462 -38.413 1.00 40.03 98 GLU A CA 1
ATOM 767 C C . GLU A 1 98 ? 17.840 -8.275 -38.001 1.00 40.03 98 GLU A C 1
ATOM 769 O O . GLU A 1 98 ? 17.430 -7.120 -38.086 1.00 40.03 98 GLU A O 1
ATOM 774 N N . LEU A 1 99 ? 19.071 -8.557 -37.580 1.00 43.22 99 LEU A N 1
ATOM 775 C CA . LEU A 1 99 ? 20.144 -7.567 -37.511 1.00 43.22 99 LEU A CA 1
ATOM 776 C C . LEU A 1 99 ? 21.145 -7.926 -38.614 1.00 43.22 99 LEU A C 1
ATOM 778 O O . LEU A 1 99 ? 21.764 -8.988 -38.564 1.00 43.22 99 LEU A O 1
ATOM 782 N N . ASN A 1 100 ? 21.277 -7.072 -39.635 1.00 36.03 100 ASN A N 1
ATOM 783 C CA . ASN A 1 100 ? 22.170 -7.285 -40.787 1.00 36.03 100 ASN A CA 1
ATOM 784 C C . ASN A 1 100 ? 21.996 -8.649 -41.497 1.00 36.03 100 ASN A C 1
ATOM 786 O O . ASN A 1 100 ? 22.974 -9.294 -41.879 1.00 36.03 100 ASN A O 1
ATOM 790 N N . GLY A 1 101 ? 20.750 -9.106 -41.673 1.00 37.56 101 GLY A N 1
ATOM 791 C CA . GLY A 1 101 ? 20.424 -10.241 -42.548 1.00 37.56 101 GLY A CA 1
ATOM 792 C C . GLY A 1 101 ? 20.938 -11.615 -42.096 1.00 37.56 101 GLY A C 1
ATOM 793 O O . GLY A 1 101 ? 20.991 -12.535 -42.910 1.00 37.56 101 GLY A O 1
ATOM 794 N N . ARG A 1 102 ? 21.330 -11.795 -40.824 1.00 32.81 102 ARG A N 1
ATOM 795 C CA . ARG A 1 102 ? 21.712 -13.113 -40.284 1.00 32.81 102 ARG A CA 1
ATOM 796 C C . ARG A 1 102 ? 20.753 -13.567 -39.190 1.00 32.81 102 ARG A C 1
ATOM 798 O O . ARG A 1 102 ? 20.589 -12.892 -38.178 1.00 32.81 102 ARG A O 1
ATOM 805 N N . LYS A 1 103 ? 20.169 -14.752 -39.380 1.00 37.88 103 LYS A N 1
ATOM 806 C CA . LYS A 1 103 ? 19.407 -15.464 -38.347 1.00 37.88 103 LYS A CA 1
ATOM 807 C C . LYS A 1 103 ? 20.373 -16.042 -37.313 1.00 37.88 103 LYS A C 1
ATOM 809 O O . LYS A 1 103 ? 21.342 -16.699 -37.682 1.00 37.88 103 LYS A O 1
ATOM 814 N N . ILE A 1 104 ? 20.101 -15.813 -36.033 1.00 43.44 104 ILE A N 1
ATOM 815 C CA . ILE A 1 104 ? 20.875 -16.362 -34.914 1.00 43.44 104 ILE A CA 1
ATOM 816 C C . ILE A 1 104 ? 19.932 -17.301 -34.163 1.00 43.44 104 ILE A C 1
ATOM 818 O O . ILE A 1 104 ? 18.894 -16.862 -33.675 1.00 43.44 104 ILE A O 1
ATOM 822 N N . SER A 1 105 ? 20.247 -18.595 -34.132 1.00 38.69 105 SER A N 1
ATOM 823 C CA . SER A 1 105 ? 19.459 -19.602 -33.418 1.00 38.69 105 SER A CA 1
ATOM 824 C C . SER A 1 105 ? 19.664 -19.475 -31.908 1.00 38.69 105 SER A C 1
ATOM 826 O O . SER A 1 105 ? 20.793 -19.351 -31.435 1.00 38.69 105 SER A O 1
ATOM 828 N N . ALA A 1 106 ? 18.554 -19.497 -31.175 1.00 47.50 106 ALA A N 1
ATOM 829 C CA . ALA A 1 106 ? 18.480 -19.338 -29.733 1.00 47.50 106 ALA A CA 1
ATOM 830 C C . ALA A 1 106 ? 19.240 -20.447 -28.989 1.00 47.50 106 ALA A C 1
ATOM 832 O O . ALA A 1 106 ? 18.815 -21.598 -28.959 1.00 47.50 106 ALA A O 1
ATOM 833 N N . LEU A 1 107 ? 20.341 -20.073 -28.346 1.00 43.81 107 LEU A N 1
ATOM 834 C CA . LEU A 1 107 ? 20.822 -20.744 -27.146 1.00 43.81 107 LEU A CA 1
ATOM 835 C C . LEU A 1 107 ? 20.648 -19.754 -26.005 1.00 43.81 107 LEU A C 1
ATOM 837 O O . LEU A 1 107 ? 21.001 -18.578 -26.138 1.00 43.81 107 LEU A O 1
ATOM 841 N N . GLU A 1 108 ? 20.029 -20.209 -24.918 1.00 42.66 108 GLU A N 1
ATOM 842 C CA . GLU A 1 108 ? 19.782 -19.357 -23.765 1.00 42.66 108 GLU A CA 1
ATOM 843 C C . GLU A 1 108 ? 21.107 -18.750 -23.279 1.00 42.66 108 GLU A C 1
ATOM 845 O O . GLU A 1 108 ? 22.093 -19.473 -23.103 1.00 42.66 108 GLU A O 1
ATOM 850 N N . PRO A 1 109 ? 21.165 -17.428 -23.052 1.00 49.66 109 PRO A N 1
ATOM 851 C CA . PRO A 1 109 ? 22.409 -16.727 -22.740 1.00 49.66 109 PRO A CA 1
ATOM 852 C C . PRO A 1 109 ? 23.065 -17.243 -21.449 1.00 49.66 109 PRO A C 1
ATOM 854 O O . PRO A 1 109 ? 24.279 -17.143 -21.287 1.00 49.66 109 PRO A O 1
ATOM 857 N N . CYS A 1 110 ? 22.290 -17.874 -20.564 1.00 41.66 110 CYS A N 1
ATOM 858 C CA . CYS A 1 110 ? 22.787 -18.528 -19.357 1.00 41.66 110 CYS A CA 1
ATOM 859 C C . CYS A 1 110 ? 23.648 -19.774 -19.643 1.00 41.66 110 CYS A C 1
ATOM 861 O O . CYS A 1 110 ? 24.582 -20.046 -18.891 1.00 41.66 110 CYS A O 1
ATOM 863 N N . VAL A 1 111 ? 23.376 -20.515 -20.723 1.00 46.66 111 VAL A N 1
ATOM 864 C CA . VAL A 1 111 ? 24.090 -21.761 -21.065 1.00 46.66 111 VAL A CA 1
ATOM 865 C C . VAL A 1 111 ? 25.468 -21.462 -21.659 1.00 46.66 111 VAL A C 1
ATOM 867 O O . VAL A 1 111 ? 26.442 -22.131 -21.326 1.00 46.66 111 VAL A O 1
ATOM 870 N N . VAL A 1 112 ? 25.577 -20.412 -22.479 1.00 49.16 112 VAL A N 1
ATOM 871 C CA . VAL A 1 112 ? 26.850 -19.990 -23.094 1.00 49.16 112 VAL A CA 1
ATOM 872 C C . VAL A 1 112 ? 27.836 -19.483 -22.033 1.00 49.16 112 VAL A C 1
ATOM 874 O O . VAL A 1 112 ? 29.007 -19.851 -22.052 1.00 49.16 112 VAL A O 1
ATOM 877 N N . TYR A 1 113 ? 27.352 -18.716 -21.052 1.00 47.31 113 TYR A N 1
ATOM 878 C CA . TYR A 1 113 ? 28.192 -18.153 -19.989 1.00 47.31 113 TYR A CA 1
ATOM 879 C C . TYR A 1 113 ? 28.720 -19.220 -19.008 1.00 47.31 113 TYR A C 1
ATOM 881 O O . TYR A 1 113 ? 29.840 -19.120 -18.507 1.00 47.31 113 TYR A O 1
ATOM 889 N N . LEU A 1 114 ? 27.937 -20.277 -18.759 1.00 45.69 114 LEU A N 1
ATOM 890 C CA . LEU A 1 114 ? 28.363 -21.430 -17.957 1.00 45.69 114 LEU A CA 1
ATOM 891 C C . LEU A 1 114 ? 29.478 -22.240 -18.636 1.00 45.69 114 LEU A C 1
ATOM 893 O O . LEU A 1 114 ? 30.375 -22.721 -17.946 1.00 45.69 114 LEU A O 1
ATOM 897 N N . LEU A 1 115 ? 29.453 -22.352 -19.967 1.00 49.06 115 LEU A N 1
ATOM 898 C CA . LEU A 1 115 ? 30.472 -23.071 -20.740 1.00 49.06 115 LEU A CA 1
ATOM 899 C C . LEU A 1 115 ? 31.799 -22.297 -20.845 1.00 49.06 115 LEU A C 1
ATOM 901 O O . LEU A 1 115 ? 32.857 -22.921 -20.851 1.00 49.06 115 LEU A O 1
ATOM 905 N N . GLU A 1 116 ? 31.770 -20.958 -20.871 1.00 49.81 116 GLU A N 1
ATOM 906 C CA . GLU A 1 116 ? 32.992 -20.130 -20.867 1.00 49.81 116 GLU A CA 1
ATOM 907 C C . GLU A 1 116 ? 33.692 -20.099 -19.500 1.00 49.81 116 GLU A C 1
ATOM 909 O O . GLU A 1 116 ? 34.921 -20.126 -19.433 1.00 49.81 116 GLU A O 1
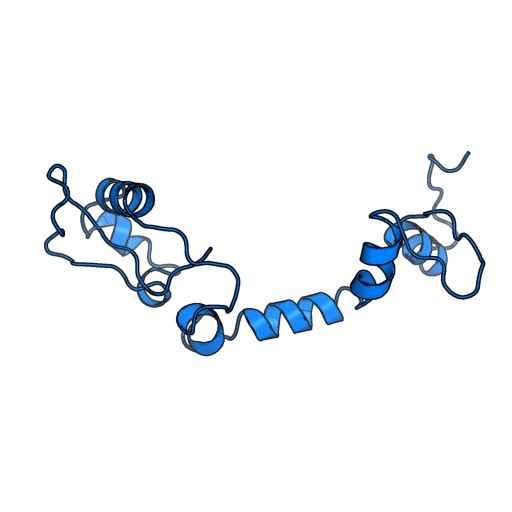ATOM 914 N N . LEU A 1 117 ? 32.930 -20.069 -18.401 1.00 50.12 117 LEU A N 1
ATOM 915 C CA . LEU A 1 117 ? 33.495 -20.066 -17.045 1.00 50.12 117 LEU A CA 1
ATOM 916 C C . LEU A 1 117 ? 33.916 -21.460 -16.561 1.00 50.12 117 LEU A C 1
ATOM 918 O O . LEU A 1 117 ? 34.814 -21.571 -15.726 1.00 50.12 117 LEU A O 1
ATOM 922 N N . TYR A 1 118 ? 33.292 -22.520 -17.082 1.00 48.00 118 TYR A N 1
ATOM 923 C CA . TYR A 1 118 ? 33.583 -23.901 -16.709 1.00 48.00 118 TYR A CA 1
ATOM 924 C C . TYR A 1 118 ? 33.623 -24.806 -17.950 1.00 48.00 118 TYR A C 1
ATOM 926 O O . TYR A 1 118 ? 32.671 -25.545 -18.210 1.00 48.00 118 TYR A O 1
ATOM 934 N N . PRO A 1 119 ? 34.748 -24.831 -18.689 1.00 53.72 119 PRO A N 1
ATOM 935 C CA . PRO A 1 119 ? 34.860 -25.566 -19.955 1.00 53.72 119 PRO A CA 1
ATOM 936 C C . PRO A 1 119 ? 34.695 -27.092 -19.831 1.00 53.72 119 PRO A C 1
ATOM 938 O O . PRO A 1 119 ? 34.618 -27.784 -20.839 1.00 53.72 119 PRO A O 1
ATOM 941 N N . ASN A 1 120 ? 34.627 -27.629 -18.607 1.00 52.28 120 ASN A N 1
ATOM 942 C CA . ASN A 1 120 ? 34.491 -29.060 -18.323 1.00 52.28 120 ASN A CA 1
ATOM 943 C C . ASN A 1 120 ? 33.102 -29.460 -17.788 1.00 52.28 120 ASN A C 1
ATOM 945 O O . ASN A 1 120 ? 32.934 -30.585 -17.315 1.00 52.28 120 ASN A O 1
ATOM 949 N N . VAL A 1 121 ? 32.107 -28.567 -17.812 1.00 46.75 121 VAL A N 1
ATOM 950 C CA . VAL A 1 121 ? 30.745 -28.891 -17.356 1.00 46.75 121 VAL A CA 1
ATOM 951 C C . VAL A 1 121 ? 29.946 -29.510 -18.502 1.00 46.75 121 VAL A C 1
ATOM 953 O O . VAL A 1 121 ? 29.635 -28.859 -19.495 1.00 46.75 121 VAL A O 1
ATOM 956 N N . TYR A 1 122 ? 29.604 -30.790 -18.351 1.00 44.94 122 TYR A N 1
ATOM 957 C CA . TYR A 1 122 ? 28.768 -31.534 -19.292 1.00 44.94 122 TYR A CA 1
ATOM 958 C C . TYR A 1 122 ? 27.284 -31.206 -19.067 1.00 44.94 122 TYR A C 1
ATOM 960 O O . TYR A 1 122 ? 26.754 -31.446 -17.981 1.00 44.94 122 TYR A O 1
ATOM 968 N N . ILE A 1 123 ? 26.608 -30.670 -20.089 1.00 52.62 123 ILE A N 1
ATOM 969 C CA . ILE A 1 123 ? 25.173 -30.343 -20.055 1.00 52.62 123 ILE A CA 1
ATOM 970 C C . ILE A 1 123 ? 24.417 -31.376 -20.915 1.00 52.62 123 ILE A C 1
ATOM 972 O O . ILE A 1 123 ? 24.623 -31.410 -22.127 1.00 52.62 123 ILE A O 1
ATOM 976 N N . PRO A 1 124 ? 23.528 -32.208 -20.339 1.00 36.19 124 PRO A N 1
ATOM 977 C CA . PRO A 1 124 ? 22.972 -33.395 -21.002 1.00 36.19 124 PRO A CA 1
ATOM 978 C C . PRO A 1 124 ? 21.839 -33.124 -22.018 1.00 36.19 124 PRO A C 1
ATOM 980 O O . PRO A 1 124 ? 21.099 -34.043 -22.351 1.00 36.19 124 PRO A O 1
ATOM 983 N N . TYR A 1 125 ? 21.685 -31.894 -22.522 1.00 41.19 125 TYR A N 1
ATOM 984 C CA . TYR A 1 125 ? 20.568 -31.498 -23.404 1.00 41.19 125 TYR A CA 1
ATOM 985 C C . TYR A 1 125 ? 20.997 -30.774 -24.692 1.00 41.19 125 TYR A C 1
ATOM 987 O O . TYR A 1 125 ? 20.207 -30.049 -25.289 1.00 41.19 125 TYR A O 1
ATOM 995 N N . LEU A 1 126 ? 22.239 -30.969 -25.139 1.00 41.91 126 LEU A N 1
ATOM 996 C CA . LEU A 1 126 ? 22.703 -30.515 -26.453 1.00 41.91 126 LEU A CA 1
ATOM 997 C C . LEU A 1 126 ? 22.871 -31.735 -27.373 1.00 41.91 126 LEU A C 1
ATOM 999 O O . LEU A 1 126 ? 23.922 -32.373 -27.369 1.00 41.91 126 LEU A O 1
ATOM 1003 N N . SER A 1 127 ? 21.811 -32.064 -28.120 1.00 35.97 127 SER A N 1
ATOM 1004 C CA . SER A 1 127 ? 21.817 -32.982 -29.272 1.00 35.97 127 SER A CA 1
ATOM 1005 C C . SER A 1 127 ? 21.404 -32.236 -30.530 1.00 35.97 127 SER A C 1
ATOM 1007 O O . SER A 1 127 ? 20.342 -31.575 -30.447 1.00 35.97 127 SER A O 1
#

Sequence (127 aa):
MIQESYSRLDVNNKAIPEGSMKFDDGILKPSKLLFEGGLDPVLRGFMNMAVKRPQRLTTALTERMFGTTDLAAINIQRGKVFFITSEVWSDRNFGSSELNGRKISALEPCVVYLLELYPNVYIPYLS

Foldseek 3Di:
DDDQWFAFADPVRDGAPVGIGGPLRPPPCCVCQVPVPHCNRRVSRVVPDDDDDPPDDDCCQQQRNVYGDHVVVVVVVVCVVVDPPCVVVVCLPVDDDDDPNDNDDDDPPVVVVCCVVPVPDDDPPDD

pLDDT: mean 71.42, std 21.75, range [32.81, 95.06]

InterPro domains:
  IPR010255 Haem peroxidase superfamily [SSF48113] (1-80)
  IPR019791 Haem peroxidase, animal-type [PF03098] (1-80)
  IPR019791 Haem peroxidase, animal-type [PS50292] (1-127)
  IPR037120 Haem peroxidase domain superfamily, animal type [G3DSA:1.10.640.10] (1-86)

Organism: Romanomermis culicivorax (NCBI:txid13658)

Secondary structure (DSSP, 8-state):
---SEE--B-TTSPBPTT-PEEHHHHTT-HHHHHHTT-SHHHHHHHHHSPPPPTTS--HHHHT-BTTTB-HHHHHHHHHHHT-S-HHHHHHHHTT---BTTB------HHHHHHHHH-TT---TT--

Radius of gyration: 22.75 Å; chains: 1; bounding box: 55×42×58 Å